Protein AF-A0A535K816-F1 (afdb_monomer_lite)

Foldseek 3Di:
DPQDPPSHRPVVVVVVVVVVVVVVVVVCVVVVVLVVVQVVQCVVCVVVVHQGQPDPPHSNSCVSVVVVD

Secondary structure (DSSP, 8-state):
-PPPGGG--HHHHHHHHHHHHHHHHHHHHHHHHHHHHHHHHHHHHHHTTS--S-SSSGGGTTHHHHTT-

Radius of gyration: 19.9 Å; chains: 1; bounding box: 44×17×54 Å

Structure (mmCIF, N/CA/C/O backbone):
data_AF-A0A535K816-F1
#
_entry.id   AF-A0A535K816-F1
#
loop_
_atom_site.group_PDB
_atom_site.id
_atom_site.type_symbol
_atom_site.label_atom_id
_atom_site.label_alt_id
_atom_site.label_comp_id
_atom_site.label_asym_id
_atom_site.label_entity_id
_atom_site.label_seq_id
_atom_site.pdbx_PDB_ins_code
_atom_site.Cartn_x
_atom_site.Cartn_y
_atom_site.Cartn_z
_atom_site.occupancy
_atom_site.B_iso_or_equiv
_atom_site.auth_seq_id
_atom_site.auth_comp_id
_atom_site.auth_asym_id
_atom_site.auth_atom_id
_atom_site.pdbx_PDB_model_num
ATOM 1 N N . MET A 1 1 ? 25.441 -2.771 -32.044 1.00 60.97 1 MET A N 1
ATOM 2 C CA . MET A 1 1 ? 24.846 -2.029 -30.908 1.00 60.97 1 MET A CA 1
ATOM 3 C C . MET A 1 1 ? 24.935 -2.960 -29.711 1.00 60.97 1 MET A C 1
ATOM 5 O O . MET A 1 1 ? 24.672 -4.137 -29.927 1.00 60.97 1 MET A O 1
ATOM 9 N N . PRO A 1 2 ? 25.397 -2.531 -28.526 1.00 71.06 2 PRO A N 1
ATOM 10 C CA . PRO A 1 2 ? 25.458 -3.435 -27.380 1.00 71.06 2 PRO A CA 1
ATOM 11 C C . PRO A 1 2 ? 24.049 -3.979 -27.127 1.00 71.06 2 PRO A C 1
ATOM 13 O O . PRO A 1 2 ? 23.110 -3.194 -27.009 1.00 71.06 2 PRO A O 1
ATOM 16 N N . ALA A 1 3 ? 23.892 -5.304 -27.141 1.00 71.44 3 ALA A N 1
ATOM 17 C CA . ALA A 1 3 ? 22.617 -5.926 -26.818 1.00 71.44 3 ALA A CA 1
ATOM 18 C C . ALA A 1 3 ? 22.222 -5.508 -25.394 1.00 71.44 3 ALA A C 1
ATOM 20 O O . ALA A 1 3 ? 23.076 -5.408 -24.508 1.00 71.44 3 ALA A O 1
ATOM 21 N N . GLY A 1 4 ? 20.942 -5.211 -25.182 1.00 69.19 4 GLY A N 1
ATOM 22 C CA . GLY A 1 4 ? 20.409 -4.969 -23.851 1.00 69.19 4 GLY A CA 1
ATOM 23 C C . GLY A 1 4 ? 20.554 -6.213 -22.960 1.00 69.19 4 GLY A C 1
ATOM 24 O O . GLY A 1 4 ? 20.968 -7.283 -23.424 1.00 69.19 4 GLY A O 1
ATOM 25 N N . PRO A 1 5 ? 20.220 -6.100 -21.664 1.00 76.69 5 PRO A N 1
ATOM 26 C CA . PRO A 1 5 ? 20.192 -7.241 -20.756 1.00 76.69 5 PRO A CA 1
ATOM 27 C C . PRO A 1 5 ? 19.447 -8.428 -21.383 1.00 76.69 5 PRO A C 1
ATOM 29 O O . PRO A 1 5 ? 18.432 -8.238 -22.053 1.00 76.69 5 PRO A O 1
ATOM 32 N N . PHE A 1 6 ? 19.962 -9.642 -21.175 1.00 77.38 6 PHE A N 1
ATOM 33 C CA . PHE A 1 6 ? 19.403 -10.891 -21.721 1.00 77.38 6 PHE A CA 1
ATOM 34 C C . PHE A 1 6 ? 19.459 -11.032 -23.253 1.00 77.38 6 PHE A C 1
ATOM 36 O O . PHE A 1 6 ? 18.757 -11.866 -23.814 1.00 77.38 6 PHE A O 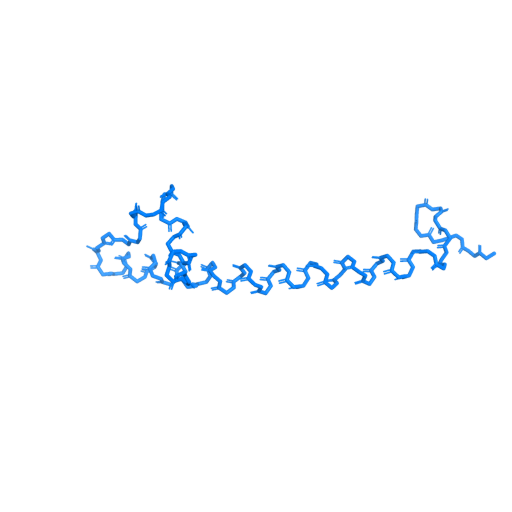1
ATOM 43 N N . GLY A 1 7 ? 20.299 -10.247 -23.939 1.00 79.94 7 GLY A N 1
ATOM 44 C CA . GLY A 1 7 ? 20.452 -10.339 -25.395 1.00 79.94 7 GLY A CA 1
ATOM 45 C C . GLY A 1 7 ? 19.303 -9.699 -26.180 1.00 79.94 7 GLY A C 1
ATOM 46 O O . GLY A 1 7 ? 19.182 -9.936 -27.376 1.00 79.94 7 GLY A O 1
ATOM 47 N N . ILE A 1 8 ? 18.464 -8.898 -25.516 1.00 80.62 8 ILE A N 1
ATOM 48 C CA . ILE A 1 8 ? 17.308 -8.221 -26.115 1.00 80.62 8 ILE A CA 1
ATOM 49 C C . ILE A 1 8 ? 17.765 -6.894 -26.727 1.00 80.62 8 ILE A C 1
ATOM 51 O O . ILE A 1 8 ? 18.538 -6.162 -26.109 1.00 80.62 8 ILE A O 1
ATOM 55 N N . ASP A 1 9 ? 17.266 -6.534 -27.909 1.00 86.94 9 ASP A N 1
ATOM 56 C CA . ASP A 1 9 ? 17.599 -5.253 -28.536 1.00 86.94 9 ASP A CA 1
ATOM 57 C C . ASP A 1 9 ? 17.261 -4.060 -27.616 1.00 86.94 9 ASP A C 1
ATOM 59 O O . ASP A 1 9 ? 16.151 -3.993 -27.072 1.00 86.94 9 ASP A O 1
ATOM 63 N N . PRO A 1 10 ? 18.165 -3.068 -27.458 1.00 83.38 10 PRO A N 1
ATOM 64 C CA . PRO A 1 10 ? 17.942 -1.919 -26.574 1.00 83.38 10 PRO A CA 1
ATOM 65 C C . PRO A 1 10 ? 16.663 -1.131 -26.876 1.00 83.38 10 PRO A C 1
ATOM 67 O O . PRO A 1 10 ? 16.051 -0.571 -25.967 1.00 83.38 10 PRO A O 1
ATOM 70 N N . LEU A 1 11 ? 16.245 -1.116 -28.144 1.00 83.88 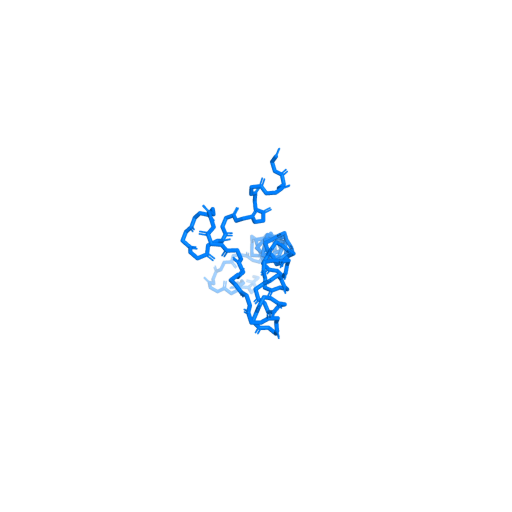11 LEU A N 1
ATOM 71 C CA . LEU A 1 11 ? 15.029 -0.446 -28.600 1.00 83.88 11 LEU A CA 1
ATOM 72 C C . LEU A 1 11 ? 13.751 -1.109 -28.057 1.00 83.88 11 LEU A C 1
ATOM 74 O O . LEU A 1 11 ? 12.758 -0.424 -27.839 1.00 83.88 11 LEU A O 1
ATOM 78 N N . ILE A 1 12 ? 13.787 -2.420 -27.808 1.00 84.88 12 ILE A N 1
ATOM 79 C CA . ILE A 1 12 ? 12.672 -3.195 -27.244 1.00 84.88 12 ILE A CA 1
ATOM 80 C C . ILE A 1 12 ? 12.756 -3.193 -25.714 1.00 84.88 12 ILE A C 1
ATOM 82 O O . ILE A 1 12 ? 11.751 -3.032 -25.022 1.00 84.88 12 ILE A O 1
ATOM 86 N N . TRP A 1 13 ? 13.967 -3.317 -25.171 1.00 85.38 13 TRP A N 1
ATOM 87 C CA . TRP A 1 13 ? 14.190 -3.367 -23.728 1.00 85.38 13 TRP A CA 1
ATOM 88 C C . TRP A 1 13 ? 13.821 -2.061 -23.008 1.00 85.38 13 TRP A C 1
ATOM 90 O O . TRP A 1 13 ? 13.229 -2.095 -21.927 1.00 85.38 13 TRP A O 1
ATOM 100 N N . ALA A 1 14 ? 14.138 -0.903 -23.594 1.00 86.69 14 ALA A N 1
ATOM 101 C CA . ALA A 1 14 ? 13.868 0.398 -22.982 1.00 86.69 14 ALA A CA 1
ATOM 102 C C . ALA A 1 14 ? 12.369 0.663 -22.699 1.00 86.69 14 ALA A C 1
ATOM 104 O O . ALA A 1 14 ? 12.042 0.957 -21.542 1.00 86.69 14 ALA A O 1
ATOM 105 N N . PRO A 1 15 ? 11.442 0.538 -23.674 1.00 91.19 15 PRO A N 1
ATOM 106 C CA . PRO A 1 15 ? 10.015 0.724 -23.412 1.00 91.19 15 PRO A CA 1
ATOM 107 C C . PRO A 1 15 ? 9.444 -0.378 -22.513 1.00 91.19 15 PRO A C 1
ATOM 109 O O . PRO A 1 15 ? 8.629 -0.084 -21.641 1.00 91.19 15 PRO A O 1
ATOM 112 N N . LEU A 1 16 ? 9.911 -1.624 -22.653 1.00 91.38 16 LEU A N 1
ATOM 113 C CA . LEU A 1 16 ? 9.464 -2.736 -21.813 1.00 91.38 16 LEU A CA 1
ATOM 114 C C . LEU A 1 16 ? 9.763 -2.484 -20.328 1.00 91.38 16 LEU A C 1
ATOM 116 O O . LEU A 1 16 ? 8.881 -2.634 -19.482 1.00 91.38 16 LEU A O 1
ATOM 120 N N . ARG A 1 17 ? 10.984 -2.033 -20.008 1.00 91.06 17 ARG A N 1
ATOM 121 C CA . ARG A 1 17 ? 11.375 -1.683 -18.634 1.00 91.06 17 ARG A CA 1
ATOM 122 C C . ARG A 1 17 ? 10.483 -0.591 -18.053 1.00 91.06 17 ARG A C 1
ATOM 124 O O . ARG A 1 17 ? 10.097 -0.675 -16.889 1.00 91.06 17 ARG A O 1
ATOM 131 N N . LEU A 1 18 ? 10.175 0.435 -18.846 1.00 93.38 18 LEU A N 1
ATOM 132 C CA . LEU A 1 18 ? 9.322 1.541 -18.417 1.00 93.38 18 LEU A CA 1
ATOM 133 C C . LEU A 1 18 ? 7.903 1.054 -18.109 1.00 93.38 18 LEU A C 1
ATOM 135 O O . LEU A 1 18 ? 7.374 1.365 -17.046 1.00 93.38 18 LEU A O 1
ATOM 139 N N . VAL A 1 19 ? 7.314 0.250 -18.996 1.00 95.88 19 VAL A N 1
ATOM 140 C CA . VAL A 1 19 ? 5.963 -0.293 -18.801 1.00 95.88 19 VAL A CA 1
ATOM 141 C C . VAL A 1 19 ? 5.895 -1.157 -17.544 1.00 95.88 19 VAL A C 1
ATOM 143 O O . VAL A 1 19 ? 4.986 -0.977 -16.739 1.00 95.88 19 VAL A O 1
ATOM 146 N N . ILE A 1 20 ? 6.879 -2.033 -17.325 1.00 95.31 20 ILE A N 1
ATOM 147 C CA . ILE A 1 20 ? 6.948 -2.861 -16.112 1.00 95.31 20 ILE A CA 1
ATOM 148 C C . ILE A 1 20 ? 7.049 -1.984 -14.858 1.00 95.31 20 ILE A C 1
ATOM 150 O O . ILE A 1 20 ? 6.321 -2.209 -13.894 1.00 95.31 20 ILE A O 1
ATOM 154 N N . ALA A 1 21 ? 7.918 -0.969 -14.868 1.00 95.00 21 ALA A N 1
ATOM 155 C CA . ALA A 1 21 ? 8.096 -0.079 -13.725 1.00 95.00 21 ALA A CA 1
ATOM 156 C C . ALA A 1 21 ? 6.813 0.700 -13.394 1.00 95.00 21 ALA A C 1
ATOM 158 O O . ALA A 1 21 ? 6.421 0.770 -12.231 1.00 95.00 21 ALA A O 1
ATOM 159 N N . VAL A 1 22 ? 6.134 1.243 -14.408 1.00 96.19 22 VAL A N 1
ATOM 160 C CA . VAL A 1 22 ? 4.874 1.979 -14.231 1.00 96.19 22 VAL A CA 1
ATOM 161 C C . VAL A 1 22 ? 3.761 1.049 -13.754 1.00 96.19 22 VAL A C 1
ATOM 163 O O . VAL A 1 22 ? 3.044 1.394 -12.818 1.00 96.19 22 VAL A O 1
ATOM 166 N N . ALA A 1 23 ? 3.636 -0.142 -14.342 1.00 95.31 23 ALA A N 1
ATOM 167 C CA . ALA A 1 23 ? 2.637 -1.123 -13.932 1.00 95.31 23 ALA A CA 1
ATOM 168 C C . ALA A 1 23 ? 2.834 -1.558 -12.473 1.00 95.31 23 ALA A C 1
ATOM 170 O O . ALA A 1 23 ? 1.872 -1.585 -11.708 1.00 95.31 23 ALA A O 1
ATOM 171 N N . LEU A 1 24 ? 4.078 -1.829 -12.063 1.00 96.06 24 LEU A N 1
ATOM 172 C CA . LEU A 1 24 ? 4.406 -2.151 -10.673 1.00 96.06 24 LEU A CA 1
ATOM 173 C C . LEU A 1 24 ? 4.104 -0.986 -9.730 1.00 96.06 24 LEU A C 1
ATOM 175 O O . LEU A 1 24 ? 3.515 -1.205 -8.676 1.00 96.06 24 LEU A O 1
ATOM 179 N N . ALA A 1 25 ? 4.466 0.243 -10.107 1.00 94.94 25 ALA A N 1
ATOM 180 C CA . ALA A 1 25 ? 4.191 1.424 -9.294 1.00 94.94 25 ALA A CA 1
ATOM 181 C C . ALA A 1 25 ? 2.682 1.627 -9.090 1.00 94.94 25 ALA A C 1
ATOM 183 O O . ALA A 1 25 ? 2.232 1.794 -7.958 1.00 94.94 25 ALA A O 1
ATOM 184 N N . LEU A 1 26 ? 1.889 1.544 -10.162 1.00 94.12 26 LEU A N 1
ATOM 185 C CA . LEU A 1 26 ? 0.431 1.654 -10.088 1.00 94.12 26 LEU A CA 1
ATOM 186 C C . LEU A 1 26 ? -0.180 0.530 -9.251 1.00 94.12 26 LEU A C 1
ATOM 188 O O . LEU A 1 26 ? -1.019 0.794 -8.392 1.00 94.12 26 LEU A O 1
ATOM 192 N N . PHE A 1 27 ? 0.265 -0.711 -9.457 1.00 93.12 27 PHE A N 1
ATOM 193 C CA . PHE A 1 27 ? -0.196 -1.852 -8.674 1.00 93.12 27 PHE A CA 1
ATOM 194 C C . PHE A 1 27 ? 0.068 -1.648 -7.178 1.00 93.12 27 PHE A C 1
ATOM 196 O O . PHE A 1 27 ? -0.829 -1.872 -6.363 1.00 93.12 27 PHE A O 1
ATOM 203 N N . LEU A 1 28 ? 1.269 -1.186 -6.820 1.00 94.00 28 LEU A N 1
ATOM 204 C CA . LEU A 1 28 ? 1.658 -0.970 -5.432 1.00 94.00 28 LEU A CA 1
ATOM 205 C C . LEU A 1 28 ? 0.869 0.172 -4.787 1.00 94.00 28 LEU A C 1
ATOM 207 O O . LEU A 1 28 ? 0.442 0.036 -3.648 1.00 94.00 28 LEU A O 1
ATOM 211 N N . VAL A 1 29 ? 0.640 1.275 -5.504 1.00 92.75 29 VAL A N 1
ATOM 212 C CA . VAL A 1 29 ? -0.114 2.423 -4.977 1.00 92.75 29 VAL A CA 1
ATOM 213 C C . VAL A 1 29 ? -1.581 2.060 -4.752 1.00 92.75 29 VAL A C 1
ATOM 215 O O . VAL A 1 29 ? -2.110 2.298 -3.666 1.00 92.75 29 VAL A O 1
ATOM 218 N N . LEU A 1 30 ? -2.233 1.446 -5.744 1.00 88.56 30 LEU A N 1
ATOM 219 C CA . LEU A 1 30 ? -3.660 1.124 -5.667 1.00 88.56 30 LEU A CA 1
ATOM 220 C C . LEU A 1 30 ? -3.949 0.069 -4.593 1.00 88.56 30 LEU A C 1
ATOM 222 O O . LEU A 1 30 ? -4.834 0.257 -3.760 1.00 88.56 30 LEU A O 1
ATOM 226 N N . ASN A 1 31 ? -3.180 -1.023 -4.568 1.00 89.25 31 ASN A N 1
ATOM 227 C CA . ASN A 1 31 ? -3.381 -2.083 -3.578 1.00 89.25 31 ASN A CA 1
ATOM 228 C C . ASN A 1 31 ? -2.801 -1.712 -2.208 1.00 89.25 31 ASN A C 1
ATOM 230 O O . ASN A 1 31 ? -3.334 -2.131 -1.182 1.00 89.25 31 ASN A O 1
ATOM 234 N N . GLY A 1 32 ? -1.734 -0.912 -2.173 1.00 90.62 32 GLY A N 1
ATOM 235 C CA . GLY A 1 32 ? -1.099 -0.455 -0.940 1.00 90.62 32 GLY A CA 1
ATOM 236 C C . GLY A 1 32 ? -2.026 0.414 -0.102 1.00 90.62 32 GLY A C 1
ATOM 237 O O . GLY A 1 32 ? -2.132 0.185 1.098 1.00 90.62 32 GLY A O 1
ATOM 238 N N . ALA A 1 33 ? -2.767 1.337 -0.725 1.00 88.06 33 ALA A N 1
ATOM 239 C CA . ALA A 1 33 ? -3.753 2.157 -0.020 1.00 88.06 33 ALA A CA 1
ATOM 240 C C . ALA A 1 33 ? -4.858 1.300 0.628 1.00 88.06 33 ALA A C 1
ATOM 242 O O . ALA A 1 33 ? -5.174 1.470 1.806 1.00 88.06 33 ALA A O 1
ATOM 243 N N . LEU A 1 34 ? -5.399 0.325 -0.111 1.00 88.75 34 LEU A N 1
ATOM 244 C CA . LEU A 1 34 ? -6.413 -0.601 0.404 1.00 88.75 34 LEU A CA 1
ATOM 245 C C . LEU A 1 34 ? -5.869 -1.473 1.542 1.00 88.75 34 LEU A C 1
ATOM 247 O O . LEU A 1 34 ? -6.554 -1.683 2.544 1.00 88.75 34 LEU A O 1
ATOM 251 N N . LEU A 1 35 ? -4.635 -1.961 1.413 1.00 89.75 35 LEU A N 1
ATOM 252 C CA . LEU A 1 35 ? -3.983 -2.749 2.455 1.00 89.75 35 LEU A CA 1
ATOM 253 C C . LEU A 1 35 ? -3.718 -1.909 3.707 1.00 89.75 35 LEU A C 1
ATOM 255 O O . LEU A 1 35 ? -3.927 -2.389 4.818 1.00 89.75 35 LEU A O 1
ATOM 259 N N . GLN A 1 36 ? -3.294 -0.657 3.544 1.00 92.00 36 GLN A N 1
ATOM 260 C CA . GLN A 1 36 ? -3.007 0.237 4.658 1.00 92.00 36 GLN A CA 1
ATOM 261 C C . GLN A 1 36 ? -4.264 0.525 5.479 1.00 92.00 36 GLN A C 1
ATOM 263 O O . GLN A 1 36 ? -4.242 0.363 6.696 1.00 92.00 36 GLN A O 1
ATOM 268 N N . ILE A 1 37 ? -5.389 0.808 4.820 1.00 90.75 37 ILE A N 1
ATOM 269 C CA . ILE A 1 37 ? -6.681 0.986 5.492 1.00 90.75 37 ILE A CA 1
ATOM 270 C C . ILE A 1 37 ? -7.101 -0.293 6.241 1.00 90.75 37 ILE A C 1
ATOM 272 O O . ILE A 1 37 ? -7.604 -0.223 7.365 1.00 90.75 37 ILE A O 1
ATOM 276 N N . TYR A 1 38 ? -6.909 -1.474 5.641 1.00 91.25 38 TYR A N 1
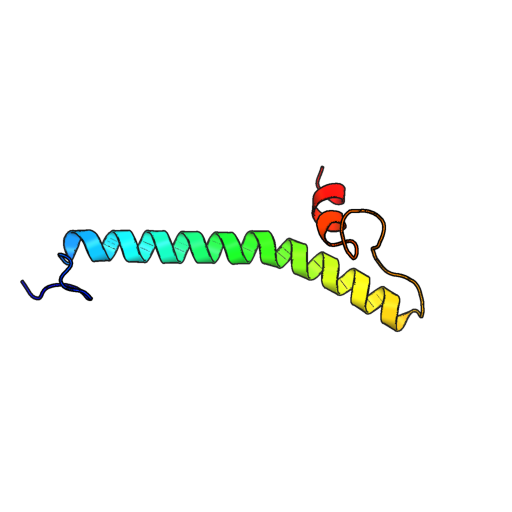ATOM 277 C CA . TYR A 1 38 ? -7.193 -2.753 6.304 1.00 91.25 38 TYR A CA 1
ATOM 278 C C . TYR A 1 38 ? -6.321 -2.946 7.556 1.00 91.25 38 TYR A C 1
ATOM 280 O O . TYR A 1 38 ? -6.831 -3.297 8.625 1.00 91.25 38 TYR A O 1
ATOM 288 N N . LEU A 1 39 ? -5.015 -2.689 7.436 1.00 90.88 39 LEU A N 1
ATOM 289 C CA . LEU A 1 39 ? -4.053 -2.821 8.527 1.00 90.88 39 LEU A CA 1
ATOM 290 C C . LEU A 1 39 ? -4.348 -1.847 9.662 1.00 90.88 39 LEU A C 1
ATOM 292 O O . LEU A 1 39 ? -4.382 -2.274 10.811 1.00 90.88 39 LEU A O 1
ATOM 296 N N . GLU A 1 40 ? -4.626 -0.580 9.362 1.00 93.56 40 GLU A N 1
ATOM 297 C CA . GLU A 1 40 ? -4.998 0.424 10.361 1.00 93.56 40 GLU A CA 1
ATOM 298 C C . GLU A 1 40 ? -6.187 -0.048 11.196 1.00 93.56 40 GLU A C 1
ATOM 300 O O . GLU A 1 40 ? -6.117 -0.064 12.424 1.00 93.56 40 GLU A O 1
ATOM 305 N N . ARG A 1 41 ? -7.253 -0.537 10.550 1.00 90.94 41 ARG A N 1
ATOM 306 C CA . ARG A 1 41 ? -8.430 -1.053 11.264 1.00 90.94 41 ARG A CA 1
ATOM 307 C C . ARG A 1 41 ? -8.113 -2.277 12.111 1.00 90.94 41 ARG A C 1
ATOM 309 O O . ARG A 1 41 ? -8.643 -2.406 13.213 1.00 90.94 41 ARG A O 1
ATOM 316 N N . LYS A 1 42 ? -7.255 -3.171 11.619 1.00 90.00 42 LYS A N 1
ATOM 317 C CA . LYS A 1 42 ? -6.868 -4.380 12.352 1.00 90.00 42 LYS A CA 1
ATOM 318 C C . LYS A 1 42 ? -5.985 -4.054 13.556 1.00 90.00 42 LYS A C 1
ATOM 320 O O . LYS A 1 42 ? -6.221 -4.590 14.632 1.00 90.00 42 LYS A O 1
ATOM 325 N N . ILE A 1 43 ? -5.034 -3.135 13.402 1.00 92.44 43 ILE A N 1
ATOM 326 C CA . ILE A 1 43 ? -4.163 -2.648 14.480 1.00 92.44 43 ILE A CA 1
ATOM 327 C C . ILE A 1 43 ? -4.993 -1.924 15.546 1.00 92.44 43 ILE A C 1
ATOM 329 O O . ILE A 1 43 ? -4.845 -2.212 16.729 1.00 92.44 43 ILE A O 1
A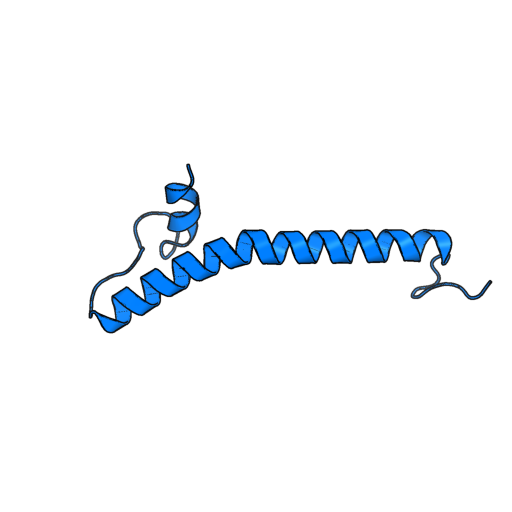TOM 333 N N . GLN A 1 44 ? -5.917 -1.046 15.146 1.00 93.44 44 GLN A N 1
ATOM 334 C CA . GLN A 1 44 ? -6.803 -0.344 16.081 1.00 93.44 44 GLN A CA 1
ATOM 335 C C . GLN A 1 44 ? -7.687 -1.309 16.873 1.00 93.44 44 GLN A C 1
ATOM 337 O O . GLN A 1 44 ? -7.896 -1.118 18.067 1.00 93.44 44 GLN A O 1
ATOM 342 N N . ALA A 1 45 ? -8.182 -2.367 16.231 1.00 92.44 45 ALA A N 1
ATOM 343 C CA . ALA A 1 45 ? -8.969 -3.387 16.909 1.00 92.44 45 ALA A CA 1
ATOM 344 C C . ALA A 1 45 ? -8.141 -4.158 17.952 1.00 92.44 45 ALA A C 1
ATOM 346 O O . ALA A 1 45 ? -8.618 -4.361 19.064 1.00 92.44 45 ALA A O 1
ATOM 347 N N . ILE A 1 46 ? -6.883 -4.489 17.631 1.00 93.56 46 ILE A N 1
ATOM 348 C CA . ILE A 1 46 ? -5.944 -5.120 18.572 1.00 93.56 46 ILE A CA 1
ATOM 349 C C . ILE A 1 46 ? -5.670 -4.207 19.776 1.00 93.56 46 ILE A C 1
ATOM 351 O O . ILE A 1 46 ? -5.704 -4.672 20.908 1.00 93.56 46 ILE A O 1
ATOM 355 N N . ILE A 1 47 ? -5.437 -2.909 19.551 1.00 95.62 47 ILE A N 1
ATOM 356 C CA . ILE A 1 47 ? -5.205 -1.933 20.633 1.00 95.62 47 ILE A CA 1
ATOM 357 C C . ILE A 1 47 ? -6.430 -1.812 21.550 1.00 95.62 47 ILE A C 1
ATOM 359 O O . ILE A 1 47 ? -6.291 -1.642 22.757 1.00 95.62 47 ILE A O 1
ATOM 363 N N . GLN A 1 48 ? -7.629 -1.885 20.974 1.00 95.50 48 GLN A N 1
ATOM 364 C CA . GLN A 1 48 ? -8.900 -1.719 21.681 1.00 95.50 48 GLN A CA 1
ATOM 365 C C . GLN A 1 48 ? -9.448 -3.026 22.275 1.00 95.50 48 GLN A C 1
ATOM 367 O O . GLN A 1 48 ? -10.583 -3.026 22.743 1.00 95.50 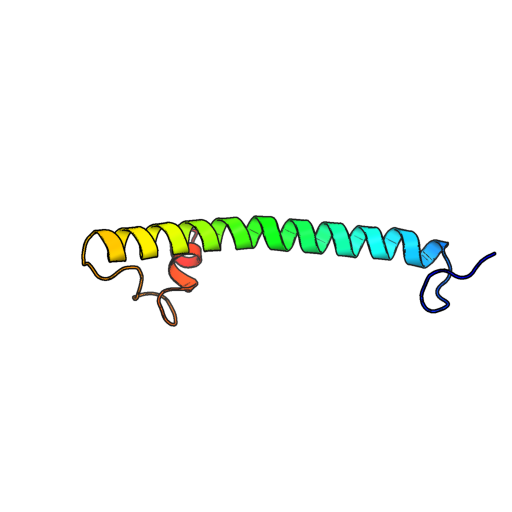48 GLN A O 1
ATOM 372 N N . ASP A 1 49 ? -8.685 -4.123 22.215 1.00 92.75 49 ASP A N 1
ATOM 373 C CA . ASP A 1 49 ? -9.109 -5.468 22.626 1.00 92.75 49 ASP A CA 1
ATOM 374 C C . ASP A 1 49 ? -10.479 -5.873 22.043 1.00 92.75 49 ASP A C 1
ATOM 376 O O . ASP A 1 49 ? -11.363 -6.407 22.712 1.00 92.75 49 ASP A O 1
ATOM 380 N N . ARG A 1 50 ? -10.684 -5.569 20.755 1.00 92.31 50 ARG A N 1
ATOM 381 C CA . ARG A 1 50 ? -11.876 -5.974 20.005 1.00 92.31 50 ARG A CA 1
ATOM 382 C C . ARG A 1 50 ? -11.507 -6.692 18.719 1.00 92.31 50 ARG A C 1
ATOM 384 O O . ARG A 1 50 ? -10.414 -6.553 18.176 1.00 92.31 50 ARG A O 1
ATOM 391 N N . LEU A 1 51 ? -12.461 -7.440 18.177 1.00 85.88 51 LEU A N 1
ATOM 392 C CA . LEU A 1 51 ? -12.288 -8.066 16.874 1.00 85.88 51 LEU A CA 1
ATOM 393 C C . LEU A 1 51 ? -12.338 -7.010 15.757 1.00 85.88 51 LEU A C 1
ATOM 395 O O . LEU A 1 51 ? -13.276 -6.218 15.666 1.00 85.88 51 LEU A O 1
ATOM 399 N N . GLY A 1 52 ? -11.299 -7.004 14.917 1.00 86.06 52 GLY A N 1
ATOM 400 C CA . GLY A 1 52 ? -11.211 -6.192 13.704 1.00 86.06 52 GLY A CA 1
ATOM 401 C C . GLY A 1 52 ? -12.060 -6.738 12.547 1.00 86.06 52 GLY A C 1
ATOM 402 O O . GLY A 1 52 ? -13.008 -7.488 12.763 1.00 86.06 52 GLY A O 1
ATOM 403 N N . PRO A 1 53 ? -11.751 -6.375 11.294 1.00 83.38 53 PRO A N 1
ATOM 404 C CA . PRO A 1 53 ? -12.494 -6.864 10.133 1.00 83.38 53 PRO A CA 1
ATOM 405 C C . PRO A 1 53 ? -12.402 -8.395 9.985 1.00 83.38 53 PRO A C 1
ATOM 407 O O . PRO A 1 53 ? -11.308 -8.923 9.795 1.00 83.38 53 PRO A O 1
ATOM 410 N N . TYR A 1 54 ? -13.540 -9.102 10.035 1.00 83.69 54 TYR A N 1
ATOM 411 C CA . TYR A 1 54 ? -13.624 -10.567 9.846 1.00 83.69 54 TYR A CA 1
ATOM 412 C C . TYR A 1 54 ? -14.766 -11.033 8.925 1.00 83.69 54 TYR A C 1
ATOM 414 O O . TYR A 1 54 ? -14.829 -12.214 8.596 1.00 83.69 54 TYR A O 1
ATOM 422 N N . HIS A 1 55 ? -15.667 -10.138 8.508 1.00 81.38 55 HIS A N 1
ATOM 423 C CA . HIS A 1 55 ? -16.939 -10.523 7.882 1.00 81.38 55 HIS A CA 1
ATOM 424 C C . HIS A 1 55 ? -16.856 -10.737 6.362 1.00 81.38 55 HIS A C 1
ATOM 426 O O . HIS A 1 55 ? -17.633 -11.520 5.824 1.00 81.38 55 HIS A O 1
ATOM 432 N N . VAL A 1 56 ? -15.924 -10.077 5.662 1.00 80.69 56 VAL A N 1
ATOM 433 C CA . VAL A 1 56 ? -15.819 -10.154 4.195 1.00 80.69 56 VAL A CA 1
ATOM 434 C C . VAL A 1 56 ? -14.496 -10.805 3.775 1.00 80.69 56 VAL A C 1
ATOM 436 O O . VAL A 1 56 ? -13.426 -10.191 3.820 1.00 80.69 56 VAL A O 1
ATOM 439 N N . GLY A 1 57 ? -14.578 -12.065 3.338 1.00 79.31 57 GLY A N 1
ATOM 440 C CA . GLY A 1 57 ? -13.434 -12.873 2.902 1.00 79.31 57 GLY A CA 1
ATOM 441 C C . GLY A 1 57 ? -12.579 -13.439 4.051 1.00 79.31 57 GLY A C 1
ATOM 442 O O . GLY A 1 57 ? -12.819 -13.141 5.224 1.00 79.31 57 GLY A O 1
ATOM 443 N N . PRO A 1 58 ? -11.562 -14.266 3.740 1.00 79.06 58 PRO A N 1
ATOM 444 C CA . PRO A 1 58 ? -10.675 -14.839 4.750 1.00 79.06 58 PRO A CA 1
ATOM 445 C C . PRO A 1 58 ? -9.944 -13.724 5.512 1.00 79.06 58 PRO A C 1
ATOM 447 O O . PRO A 1 58 ? -9.332 -12.841 4.910 1.00 79.06 58 PRO A O 1
ATOM 450 N N . TRP A 1 59 ? -10.055 -13.739 6.844 1.00 79.44 59 TRP A N 1
ATOM 451 C CA . TRP A 1 59 ? -9.530 -12.708 7.756 1.00 79.44 59 TRP A CA 1
ATOM 452 C C . TRP A 1 59 ? -9.975 -11.265 7.451 1.00 79.44 59 TRP A C 1
ATOM 454 O O . TRP A 1 59 ? -9.279 -10.328 7.840 1.00 79.44 59 TRP A O 1
ATOM 464 N N . GLY A 1 60 ? -11.091 -11.061 6.744 1.00 80.69 60 GLY A N 1
ATOM 465 C CA . GLY A 1 60 ? -11.579 -9.721 6.405 1.00 80.69 60 GLY A CA 1
ATOM 466 C C . GLY A 1 60 ? -10.773 -8.995 5.322 1.00 80.69 60 GLY A C 1
ATOM 467 O O . GLY A 1 60 ? -10.899 -7.779 5.201 1.00 80.69 60 GLY A O 1
ATOM 468 N N . LEU A 1 61 ? -9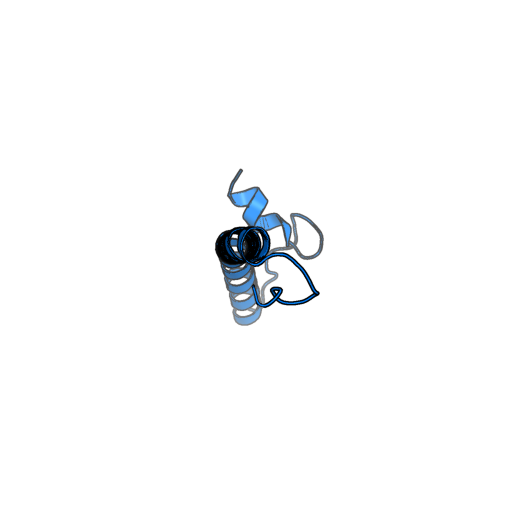.924 -9.693 4.556 1.00 81.38 61 LEU A N 1
ATOM 469 C CA . LEU A 1 61 ? -9.060 -9.076 3.534 1.00 81.38 61 LEU A CA 1
ATOM 470 C C . LEU A 1 61 ? -9.838 -8.337 2.441 1.00 81.38 61 LEU A C 1
ATOM 472 O O . LEU A 1 61 ? -9.339 -7.372 1.871 1.00 81.38 61 LEU A O 1
ATOM 476 N N . LEU A 1 62 ? -11.059 -8.781 2.153 1.00 83.31 62 LEU A N 1
ATOM 477 C CA . LEU A 1 62 ? -11.904 -8.174 1.129 1.00 83.31 62 LEU A CA 1
ATOM 478 C C . LEU A 1 62 ? -12.756 -7.025 1.678 1.00 83.31 62 LEU A C 1
ATOM 480 O O . LEU A 1 62 ? -13.506 -6.417 0.921 1.00 83.31 62 LEU A O 1
ATOM 484 N N . GLN A 1 63 ? -12.639 -6.697 2.970 1.00 82.81 63 GLN A N 1
ATOM 485 C CA . GLN A 1 63 ? -13.441 -5.645 3.590 1.00 82.81 63 GLN A CA 1
ATOM 486 C C . GLN A 1 63 ? -13.237 -4.291 2.901 1.00 82.81 63 GLN A C 1
ATOM 488 O O . GLN A 1 63 ? -14.209 -3.613 2.611 1.00 82.81 63 GLN A O 1
ATOM 493 N N . THR A 1 64 ? -11.998 -3.908 2.583 1.00 83.25 64 THR A N 1
ATOM 494 C CA . THR A 1 64 ? -11.717 -2.601 1.961 1.00 83.25 64 THR A CA 1
ATOM 495 C C . THR A 1 64 ? -12.208 -2.499 0.521 1.00 83.25 64 THR A C 1
ATOM 497 O O . THR A 1 64 ? -12.534 -1.404 0.077 1.00 83.25 64 THR A O 1
ATOM 500 N N . PHE A 1 65 ? -12.316 -3.627 -0.185 1.00 82.94 65 PHE A N 1
ATOM 501 C CA . PHE A 1 65 ? -12.980 -3.688 -1.487 1.00 82.94 65 PHE A CA 1
ATOM 502 C C . PHE A 1 65 ? -14.501 -3.595 -1.349 1.00 82.94 65 PHE A C 1
ATOM 504 O O . PHE A 1 65 ? -15.131 -2.890 -2.127 1.00 82.94 65 PHE A O 1
ATOM 511 N N . ALA A 1 66 ? -15.084 -4.269 -0.353 1.00 81.50 66 ALA A N 1
ATOM 512 C CA . ALA A 1 66 ? -16.518 -4.194 -0.083 1.00 81.50 66 ALA A CA 1
ATOM 513 C C . ALA A 1 66 ? -16.965 -2.811 0.403 1.00 81.50 66 ALA A C 1
ATOM 515 O O . ALA A 1 66 ? -18.086 -2.421 0.123 1.00 81.50 66 ALA A O 1
ATOM 516 N N . ASP A 1 67 ? -16.103 -2.062 1.090 1.00 80.88 67 ASP A N 1
ATOM 517 C CA . ASP A 1 67 ? -16.410 -0.684 1.484 1.00 80.88 67 ASP A CA 1
ATOM 518 C C . ASP A 1 67 ? -16.335 0.308 0.307 1.00 80.88 67 ASP A C 1
ATOM 520 O O . ASP A 1 67 ? -16.840 1.423 0.413 1.00 80.88 67 ASP A O 1
ATOM 524 N N . ALA A 1 68 ? -15.642 -0.057 -0.776 1.00 79.38 68 ALA A N 1
ATOM 525 C CA . ALA A 1 68 ? -15.471 0.785 -1.960 1.00 79.38 68 ALA A CA 1
ATOM 526 C C . ALA A 1 68 ? -16.551 0.554 -3.034 1.00 79.38 68 ALA A C 1
ATOM 528 O O . ALA A 1 68 ? -16.623 1.338 -3.983 1.00 79.38 68 ALA A O 1
ATOM 529 N N . LEU A 1 69 ? -17.336 -0.522 -2.903 1.00 77.88 69 LEU A N 1
ATOM 530 C CA . LEU A 1 69 ? -18.455 -0.882 -3.777 1.00 77.88 69 LEU A CA 1
ATOM 531 C C . LEU A 1 69 ? -19.771 -0.304 -3.243 1.00 77.88 69 LEU A C 1
ATOM 533 O O . LEU A 1 69 ? -20.546 0.211 -4.078 1.00 77.88 69 LEU A O 1
#

Sequence (69 aa):
MPAGPFGIDPLIWAPLRLVIAVALALFLVLNGALLQIYLERKIQAIIQDRLGPYHVGPWGLLQTFADAL

pLDDT: mean 86.72, std 7.34, range [60.97, 96.19]